Protein AF-A0A965INX2-F1 (afdb_monomer_lite)

Foldseek 3Di:
DDPPQAPDKDFPDDDPVDWTKIFGHHPNQTRDIDIDVPVVVCVVVVVSNVVD

Structure (mmCIF, N/CA/C/O backbone):
data_AF-A0A965INX2-F1
#
_entry.id   AF-A0A965INX2-F1
#
loop_
_atom_site.group_PDB
_atom_site.id
_atom_site.type_symbol
_atom_site.label_atom_id
_atom_site.label_alt_id
_atom_site.label_comp_id
_atom_site.label_asym_id
_atom_site.label_entity_id
_atom_site.label_seq_id
_atom_site.pdbx_PDB_ins_code
_atom_site.Cartn_x
_atom_site.Cartn_y
_atom_site.Cartn_z
_atom_site.occupancy
_atom_site.B_iso_or_equiv
_atom_site.auth_seq_id
_atom_site.auth_comp_id
_atom_site.auth_asym_id
_atom_site.auth_atom_id
_atom_site.pdbx_PDB_model_num
ATOM 1 N N . GLY A 1 1 ? 0.906 -11.979 -3.668 1.00 61.50 1 GLY A N 1
AT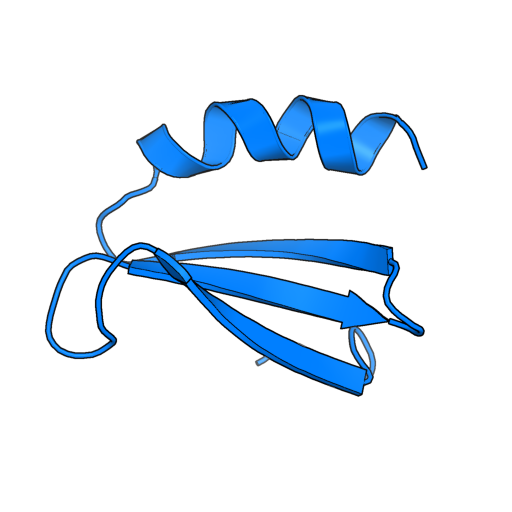OM 2 C CA . GLY A 1 1 ? 0.124 -11.249 -2.651 1.00 61.50 1 GLY A CA 1
ATOM 3 C C . GLY A 1 1 ? 0.129 -12.025 -1.351 1.00 61.50 1 GLY A C 1
ATOM 4 O O . GLY A 1 1 ? 0.366 -13.225 -1.399 1.00 61.50 1 GLY A O 1
ATOM 5 N N . LEU A 1 2 ? -0.103 -11.358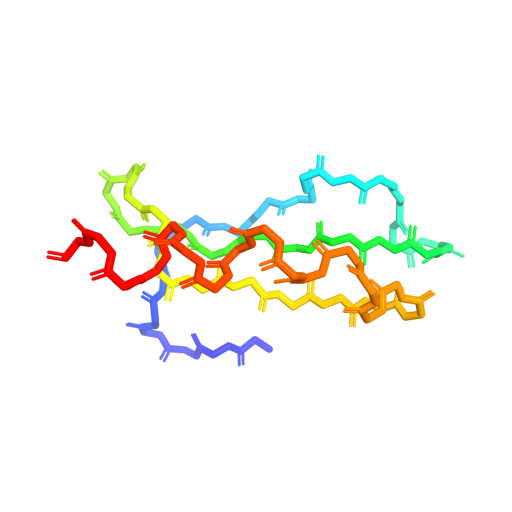 -0.221 1.00 72.19 2 LEU A N 1
ATOM 6 C CA . LEU A 1 2 ? -0.247 -11.975 1.104 1.00 72.19 2 LEU A CA 1
ATOM 7 C C . LEU A 1 2 ? -1.745 -12.131 1.429 1.00 72.19 2 LEU A C 1
ATO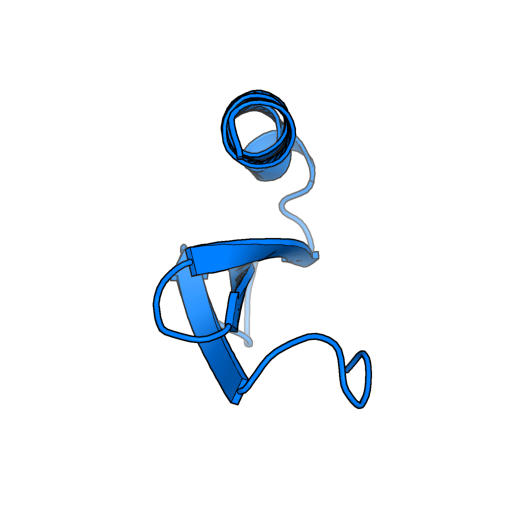M 9 O O . LEU A 1 2 ? -2.388 -11.139 1.781 1.00 72.19 2 LEU A O 1
ATOM 13 N N . PRO A 1 3 ? -2.332 -13.334 1.273 1.00 76.25 3 PRO A N 1
ATOM 14 C CA . PRO A 1 3 ? -3.755 -13.545 1.515 1.00 76.25 3 PRO A CA 1
ATOM 15 C C . PRO A 1 3 ? -4.113 -13.241 2.973 1.00 76.25 3 PRO A C 1
ATOM 17 O O . PRO A 1 3 ? -3.419 -13.673 3.889 1.00 76.25 3 PRO A O 1
ATOM 20 N N . GLY A 1 4 ? -5.195 -12.492 3.188 1.00 81.88 4 GLY A N 1
ATOM 21 C CA . GLY A 1 4 ? -5.679 -12.142 4.527 1.00 81.88 4 GLY A CA 1
ATOM 22 C C . GLY A 1 4 ? -4.913 -11.016 5.232 1.00 81.88 4 GLY A C 1
ATOM 23 O O . GLY A 1 4 ? -5.276 -10.679 6.361 1.00 81.88 4 GLY A O 1
ATOM 24 N N . LEU A 1 5 ? -3.904 -10.417 4.589 1.00 85.00 5 LEU A N 1
ATOM 25 C CA . LEU A 1 5 ? -3.163 -9.280 5.143 1.00 85.00 5 LEU A CA 1
ATOM 26 C C . LEU A 1 5 ? -3.933 -7.959 4.999 1.00 85.00 5 LEU A C 1
ATOM 28 O O . LEU A 1 5 ? -4.037 -7.207 5.962 1.00 85.00 5 LEU A O 1
ATOM 32 N N . ALA A 1 6 ? -4.496 -7.707 3.819 1.00 91.75 6 ALA A N 1
ATOM 33 C CA . ALA A 1 6 ? -5.136 -6.449 3.442 1.00 91.75 6 ALA A CA 1
ATOM 34 C C . ALA A 1 6 ? -6.451 -6.686 2.689 1.00 91.75 6 ALA A C 1
ATOM 36 O O . ALA A 1 6 ? -6.604 -7.715 2.027 1.00 91.75 6 ALA A O 1
ATOM 37 N N . ASP A 1 7 ? -7.380 -5.736 2.806 1.00 93.19 7 ASP A N 1
ATOM 38 C CA . ASP A 1 7 ? -8.607 -5.661 1.998 1.00 93.19 7 ASP A CA 1
ATOM 39 C C . ASP A 1 7 ? -8.447 -4.748 0.772 1.00 93.19 7 ASP A C 1
ATOM 41 O O . ASP A 1 7 ? -9.236 -4.839 -0.166 1.00 93.19 7 ASP A O 1
ATOM 45 N N . GLU A 1 8 ? -7.374 -3.956 0.731 1.00 93.25 8 GLU A N 1
ATOM 46 C CA . GLU A 1 8 ? -7.032 -3.082 -0.384 1.00 93.25 8 GLU A CA 1
ATOM 47 C C . GLU A 1 8 ? -5.531 -3.176 -0.717 1.00 93.25 8 GLU A C 1
ATOM 49 O O . GLU A 1 8 ? -4.671 -3.226 0.166 1.00 93.25 8 GLU A O 1
ATOM 54 N N . VAL A 1 9 ? -5.211 -3.197 -2.015 1.00 93.69 9 VAL A N 1
ATOM 55 C CA . VAL A 1 9 ? -3.836 -3.208 -2.533 1.00 93.69 9 VAL A CA 1
ATOM 56 C C . VAL A 1 9 ? -3.716 -2.136 -3.608 1.00 93.69 9 VAL A C 1
ATOM 58 O O . VAL A 1 9 ? -4.432 -2.190 -4.606 1.00 93.69 9 VAL A O 1
ATOM 61 N N . VAL A 1 10 ? -2.816 -1.172 -3.412 1.00 94.31 10 VAL A N 1
ATOM 62 C CA . VAL A 1 10 ? -2.681 0.001 -4.291 1.00 94.31 10 VAL A CA 1
ATOM 63 C C . VAL A 1 10 ? -1.230 0.266 -4.661 1.00 94.31 10 VAL A C 1
ATOM 65 O O . VAL A 1 10 ? -0.328 0.103 -3.842 1.00 94.31 10 VAL A O 1
ATOM 68 N N . ILE A 1 11 ? -1.001 0.711 -5.896 1.00 94.75 11 ILE A N 1
ATOM 69 C CA . ILE A 1 11 ? 0.299 1.240 -6.320 1.00 94.75 11 ILE A CA 1
ATOM 70 C C . ILE A 1 11 ? 0.397 2.662 -5.770 1.00 94.75 11 ILE A C 1
ATOM 72 O O . ILE A 1 11 ? -0.330 3.552 -6.205 1.00 94.75 11 ILE A O 1
ATOM 76 N N . ALA A 1 12 ? 1.264 2.864 -4.784 1.00 93.69 12 ALA A N 1
ATOM 77 C CA . ALA A 1 12 ? 1.439 4.155 -4.127 1.00 93.69 12 ALA A CA 1
ATOM 78 C C . ALA A 1 12 ? 2.440 5.052 -4.864 1.00 93.69 12 ALA A C 1
ATOM 80 O O . ALA A 1 12 ? 2.320 6.275 -4.827 1.00 93.69 12 ALA A O 1
ATOM 81 N N . GLN A 1 13 ? 3.427 4.449 -5.534 1.00 92.75 13 GLN A N 1
ATOM 82 C CA . GLN A 1 13 ? 4.413 5.149 -6.357 1.00 92.75 13 GLN A CA 1
ATOM 83 C C . GLN A 1 13 ? 4.799 4.301 -7.567 1.00 92.75 13 GLN A C 1
ATOM 85 O O . GLN A 1 13 ? 4.938 3.085 -7.439 1.00 92.75 13 GLN A O 1
ATOM 90 N N . GLY A 1 14 ? 5.037 4.955 -8.706 1.00 92.94 14 GLY A N 1
ATOM 91 C CA . GLY A 1 14 ? 5.504 4.314 -9.937 1.00 92.94 14 GLY A CA 1
ATOM 92 C C . GLY A 1 14 ? 4.416 3.554 -10.697 1.00 92.94 14 GLY A C 1
ATOM 93 O O . GLY A 1 14 ? 3.234 3.889 -10.616 1.00 92.94 14 GLY A O 1
ATOM 94 N N . SER A 1 15 ? 4.837 2.536 -11.449 1.00 91.75 15 SER A N 1
ATOM 95 C CA . SER A 1 15 ? 3.980 1.651 -12.251 1.00 91.75 15 SER A CA 1
ATOM 96 C C . SER A 1 15 ? 4.460 0.201 -12.158 1.00 91.75 15 SER A C 1
ATOM 98 O O . SER A 1 15 ? 5.640 -0.037 -11.926 1.00 91.75 15 SER A O 1
ATOM 100 N N . LEU A 1 16 ? 3.569 -0.771 -12.377 1.00 86.19 16 LEU A N 1
ATOM 101 C CA . LEU A 1 16 ? 3.915 -2.203 -12.366 1.00 86.19 16 LEU A CA 1
ATOM 102 C C . LEU A 1 16 ? 4.878 -2.610 -13.487 1.00 86.19 16 LEU A C 1
ATOM 104 O O . LEU A 1 16 ? 5.564 -3.618 -13.346 1.00 86.19 16 LEU A O 1
ATOM 108 N N . ASP A 1 17 ? 4.913 -1.847 -14.579 1.00 90.88 17 ASP A N 1
ATOM 109 C CA . ASP A 1 17 ? 5.819 -2.091 -15.707 1.00 90.88 17 ASP A CA 1
ATOM 110 C C . ASP A 1 17 ? 7.248 -1.581 -15.440 1.00 90.88 17 ASP A C 1
ATOM 112 O O . ASP A 1 17 ? 8.164 -1.854 -16.213 1.00 90.88 17 ASP A O 1
ATOM 116 N N . GLU A 1 18 ? 7.446 -0.839 -14.347 1.00 90.69 18 GLU A N 1
ATOM 117 C CA . GLU A 1 18 ? 8.717 -0.238 -13.950 1.00 90.69 18 GLU A CA 1
ATOM 118 C C . GLU A 1 18 ? 8.950 -0.424 -12.435 1.00 90.69 18 GLU A C 1
ATOM 120 O O . GLU A 1 18 ? 8.397 -1.313 -11.785 1.00 90.69 18 GLU A O 1
ATOM 125 N N . SER A 1 19 ? 9.788 0.433 -11.849 1.00 93.69 19 SER A N 1
ATOM 126 C CA . SER A 1 19 ? 9.980 0.507 -10.406 1.00 93.69 19 SER A CA 1
ATOM 127 C C . SER A 1 19 ? 8.715 1.046 -9.731 1.00 93.69 19 SER A C 1
ATOM 129 O O . SER A 1 19 ? 8.187 2.094 -10.119 1.00 93.69 19 SER A O 1
ATOM 131 N N . CYS A 1 20 ? 8.219 0.348 -8.709 1.00 94.69 20 CYS A N 1
ATOM 132 C CA . CYS A 1 20 ? 7.035 0.784 -7.973 1.00 94.69 20 CYS A CA 1
ATOM 133 C C . CYS A 1 20 ? 7.017 0.356 -6.509 1.00 94.69 20 CYS A C 1
ATOM 135 O O . CYS A 1 20 ? 7.733 -0.547 -6.071 1.00 94.69 20 CYS A O 1
ATOM 137 N N . VAL A 1 21 ? 6.145 1.018 -5.750 1.00 95.44 21 VAL A N 1
ATOM 138 C CA . VAL A 1 21 ? 5.795 0.661 -4.376 1.00 95.44 21 VAL A CA 1
ATOM 139 C C . VAL A 1 21 ? 4.319 0.312 -4.323 1.00 95.44 21 VAL A C 1
ATOM 141 O O . VAL A 1 21 ? 3.470 1.087 -4.764 1.00 95.44 21 VAL A O 1
ATOM 144 N N . VAL A 1 22 ? 4.019 -0.845 -3.747 1.00 94.88 22 VAL A N 1
ATOM 145 C CA . VAL A 1 22 ? 2.658 -1.322 -3.527 1.00 94.88 22 VAL A CA 1
ATOM 146 C C . VAL A 1 22 ? 2.368 -1.313 -2.036 1.00 94.88 22 VAL A C 1
ATOM 148 O O . VAL A 1 22 ? 3.087 -1.932 -1.250 1.00 94.88 22 VAL A O 1
ATOM 151 N N . GLU A 1 23 ? 1.297 -0.631 -1.655 1.00 94.94 23 GLU A N 1
ATOM 152 C CA . GLU A 1 23 ? 0.782 -0.594 -0.294 1.00 94.94 23 GL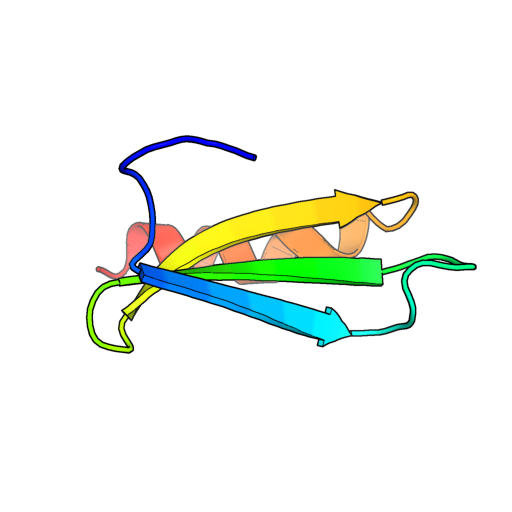U A CA 1
ATOM 153 C C . GLU A 1 23 ? -0.326 -1.623 -0.102 1.00 94.94 23 GLU A C 1
ATOM 155 O O . GLU A 1 23 ? -1.198 -1.810 -0.951 1.00 94.94 23 GLU A O 1
ATOM 160 N N . TYR A 1 24 ? -0.297 -2.249 1.065 1.00 94.44 24 TYR A N 1
ATOM 161 C CA . TYR A 1 24 ? -1.331 -3.126 1.581 1.00 94.44 24 TYR A CA 1
ATOM 162 C C . TYR A 1 24 ? -2.074 -2.370 2.674 1.00 94.44 24 TYR A C 1
ATOM 164 O O . TYR A 1 24 ? -1.461 -1.940 3.657 1.00 94.44 24 TYR A O 1
ATOM 172 N N . ARG A 1 25 ? -3.387 -2.214 2.512 1.00 93.38 25 ARG A N 1
ATOM 173 C CA . ARG A 1 25 ? -4.240 -1.491 3.453 1.00 93.38 25 ARG A CA 1
ATOM 174 C C . ARG A 1 25 ? -5.351 -2.382 3.992 1.00 93.38 25 ARG A C 1
ATOM 176 O O . ARG A 1 25 ? -5.915 -3.208 3.276 1.00 93.38 25 ARG A O 1
ATOM 183 N N . ARG A 1 26 ? -5.649 -2.224 5.279 1.00 92.88 26 ARG A N 1
ATOM 184 C CA . ARG A 1 26 ? -6.758 -2.898 5.951 1.00 92.88 26 ARG A CA 1
ATOM 185 C C . ARG A 1 26 ? -7.630 -1.866 6.641 1.00 92.88 26 ARG A C 1
ATOM 187 O O . ARG A 1 26 ? -7.158 -1.187 7.549 1.00 92.88 26 ARG A O 1
ATOM 194 N N . GLY A 1 27 ? -8.875 -1.714 6.198 1.00 91.50 27 GLY A N 1
ATOM 195 C CA . GLY A 1 27 ? -9.773 -0.683 6.727 1.00 91.50 27 GLY A CA 1
ATOM 196 C C . GLY A 1 27 ? -9.186 0.731 6.623 1.00 91.50 27 GLY A C 1
ATOM 197 O O . GLY A 1 27 ? -9.327 1.529 7.545 1.00 91.50 27 GLY A O 1
ATOM 198 N N 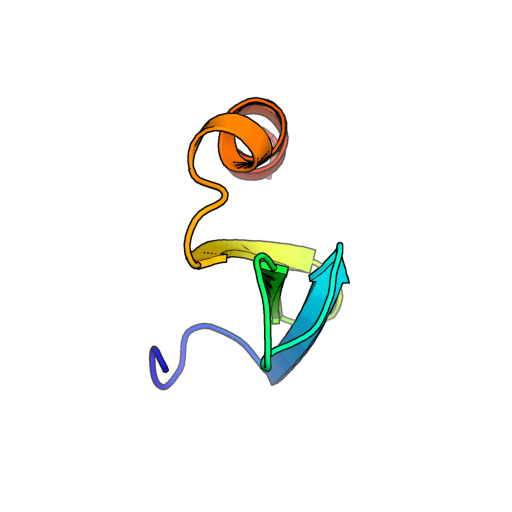. GLY A 1 28 ? -8.456 1.016 5.538 1.00 89.81 28 GLY A N 1
ATOM 199 C CA . GLY A 1 28 ? -7.773 2.295 5.311 1.00 89.81 28 GLY A CA 1
ATOM 200 C C . GLY A 1 28 ? -6.457 2.489 6.078 1.00 89.81 28 GLY A C 1
ATOM 201 O O . GLY A 1 28 ? -5.765 3.476 5.839 1.00 89.81 28 GLY A O 1
ATOM 202 N N . VAL A 1 29 ? -6.072 1.557 6.956 1.00 91.56 29 VAL A N 1
ATOM 203 C CA . VAL A 1 29 ? -4.789 1.591 7.674 1.00 91.56 29 VAL A CA 1
ATOM 204 C C . VAL A 1 29 ? -3.724 0.868 6.863 1.00 91.56 29 VAL A C 1
ATOM 206 O O . VAL A 1 29 ? -3.942 -0.246 6.389 1.00 91.56 29 VAL A O 1
ATOM 209 N N . LEU A 1 30 ? -2.553 1.482 6.721 1.00 92.88 30 LEU A N 1
ATOM 210 C CA . LEU A 1 30 ? -1.391 0.856 6.101 1.00 92.88 30 LEU A CA 1
ATOM 211 C C . LEU A 1 30 ? -0.882 -0.299 6.980 1.00 92.88 30 LEU A C 1
ATOM 213 O O . LEU A 1 30 ? -0.447 -0.077 8.104 1.00 92.88 30 LEU A O 1
ATOM 217 N N . VAL A 1 31 ? -0.903 -1.521 6.448 1.00 93.50 31 VAL A N 1
ATOM 218 C CA . VAL A 1 31 ? -0.467 -2.745 7.153 1.00 93.50 31 VAL A CA 1
ATOM 219 C C . VAL A 1 31 ? 0.754 -3.408 6.518 1.00 93.50 31 VAL A C 1
ATOM 221 O O . VAL A 1 31 ? 1.331 -4.336 7.081 1.00 93.50 31 VAL A O 1
ATOM 224 N N . GLY A 1 32 ? 1.177 -2.938 5.347 1.00 92.88 32 GLY A N 1
ATOM 225 C CA . GLY A 1 32 ? 2.412 -3.378 4.717 1.00 92.88 32 GLY A CA 1
ATOM 226 C C . GLY A 1 32 ? 2.724 -2.589 3.457 1.00 92.88 32 GLY A C 1
ATOM 227 O O . GLY A 1 32 ? 1.847 -1.968 2.863 1.00 92.88 32 GLY A O 1
ATOM 228 N N . ALA A 1 33 ? 3.978 -2.644 3.025 1.00 94.19 33 ALA A N 1
ATOM 229 C CA . ALA A 1 33 ? 4.400 -2.126 1.733 1.00 94.19 33 ALA A CA 1
ATOM 230 C C . ALA A 1 33 ? 5.471 -3.041 1.136 1.00 94.19 33 ALA A C 1
ATOM 232 O O . ALA A 1 33 ? 6.297 -3.596 1.864 1.00 94.19 33 ALA A O 1
ATOM 233 N N . ILE A 1 34 ? 5.454 -3.198 -0.184 1.00 93.50 34 ILE A N 1
ATOM 234 C CA . ILE A 1 34 ? 6.515 -3.863 -0.944 1.00 93.50 34 ILE A CA 1
ATOM 235 C C . ILE A 1 34 ? 7.029 -2.915 -2.015 1.00 93.50 34 ILE A C 1
ATOM 237 O O . ILE A 1 34 ? 6.273 -2.105 -2.542 1.00 93.50 34 ILE A O 1
ATOM 241 N N . ALA A 1 35 ? 8.306 -3.041 -2.349 1.00 93.75 35 ALA A N 1
ATOM 242 C CA . ALA A 1 35 ? 8.898 -2.336 -3.470 1.00 93.75 35 ALA A CA 1
ATOM 243 C C . ALA A 1 35 ? 9.376 -3.341 -4.513 1.00 93.75 35 ALA A C 1
ATOM 245 O O . ALA A 1 35 ? 9.952 -4.374 -4.168 1.00 93.75 35 ALA A O 1
ATOM 246 N N . ILE A 1 36 ? 9.145 -3.005 -5.775 1.00 93.12 36 ILE A N 1
ATOM 247 C CA . ILE A 1 36 ? 9.674 -3.695 -6.946 1.00 93.12 36 ILE A CA 1
ATOM 248 C C . ILE A 1 36 ? 10.738 -2.762 -7.517 1.00 93.12 36 ILE A C 1
ATOM 250 O O . ILE A 1 36 ? 10.426 -1.631 -7.874 1.00 93.12 36 ILE A O 1
ATOM 254 N N . ASP A 1 37 ? 12.002 -3.189 -7.485 1.00 92.75 37 ASP A N 1
ATOM 255 C CA . ASP A 1 37 ? 13.168 -2.402 -7.918 1.00 92.75 37 ASP A CA 1
ATOM 256 C C . ASP A 1 37 ? 13.273 -0.991 -7.294 1.00 92.75 37 ASP A C 1
ATOM 258 O O . ASP A 1 37 ? 13.860 -0.077 -7.869 1.00 92.75 37 ASP A O 1
ATOM 262 N N . ALA A 1 38 ? 12.704 -0.803 -6.095 1.00 89.31 38 ALA A N 1
ATOM 263 C CA . ALA A 1 38 ? 12.632 0.480 -5.381 1.00 89.31 38 ALA A CA 1
ATOM 264 C C . ALA A 1 38 ? 12.857 0.329 -3.862 1.00 89.31 38 ALA A C 1
ATOM 266 O O . ALA A 1 38 ? 12.265 1.039 -3.055 1.00 89.31 38 ALA A O 1
ATOM 267 N N . THR A 1 39 ? 13.688 -0.619 -3.417 1.00 89.38 39 THR A N 1
ATOM 268 C CA . THR A 1 39 ? 13.801 -0.987 -1.987 1.00 89.38 39 THR A CA 1
ATOM 269 C C . THR A 1 39 ? 14.117 0.192 -1.055 1.00 89.38 39 THR A C 1
ATOM 271 O O . THR A 1 39 ? 13.641 0.225 0.080 1.00 89.38 39 THR A O 1
ATOM 274 N N . SER A 1 40 ? 14.871 1.195 -1.519 1.00 91.88 40 SER A N 1
ATOM 275 C CA . SER A 1 40 ? 15.150 2.424 -0.759 1.00 91.88 40 SER A CA 1
ATOM 276 C C . SER A 1 40 ? 13.894 3.254 -0.462 1.00 91.88 40 SER A C 1
ATOM 278 O O . SER A 1 40 ? 13.845 3.935 0.562 1.00 91.88 40 SER A O 1
ATOM 280 N N . ALA A 1 41 ? 12.849 3.147 -1.285 1.00 91.12 41 ALA A N 1
ATOM 281 C CA . ALA A 1 41 ? 11.565 3.805 -1.069 1.00 91.12 41 ALA A CA 1
ATOM 282 C C . ALA A 1 41 ? 10.790 3.229 0.132 1.00 91.12 41 ALA A C 1
ATOM 284 O O . ALA A 1 41 ? 9.874 3.879 0.626 1.00 91.12 41 ALA A O 1
ATOM 285 N N . LEU A 1 42 ? 11.179 2.058 0.662 1.00 91.81 42 LEU A N 1
ATOM 286 C CA . LEU A 1 42 ? 10.566 1.458 1.858 1.00 91.81 42 LEU A CA 1
ATOM 287 C C . LEU A 1 42 ? 11.076 2.045 3.183 1.00 91.81 42 LEU A C 1
ATOM 289 O O . LEU A 1 42 ? 10.505 1.767 4.238 1.00 91.81 42 LEU A O 1
ATOM 293 N N . VAL A 1 43 ? 12.137 2.858 3.169 1.00 91.81 43 VAL A N 1
ATOM 294 C CA . VAL A 1 43 ? 12.684 3.488 4.384 1.00 91.81 43 VAL A CA 1
ATOM 295 C C . VAL A 1 43 ? 11.628 4.279 5.178 1.00 91.81 43 VAL A C 1
ATOM 297 O O . VAL A 1 43 ? 11.493 4.004 6.372 1.00 91.81 43 VAL A O 1
ATOM 300 N N . PRO A 1 44 ? 10.838 5.197 4.582 1.00 89.00 44 PRO A N 1
ATOM 301 C CA . PRO A 1 44 ? 9.796 5.922 5.318 1.00 89.00 44 PRO A CA 1
ATOM 302 C C . PRO A 1 44 ? 8.665 5.016 5.832 1.00 89.00 44 PRO A C 1
ATOM 304 O O . PRO A 1 44 ? 8.101 5.281 6.894 1.00 89.00 44 PRO A O 1
ATOM 307 N N . TYR A 1 45 ? 8.373 3.908 5.140 1.00 90.38 45 TYR A N 1
ATOM 308 C CA . TYR A 1 45 ? 7.326 2.958 5.533 1.00 90.38 45 TYR A CA 1
ATOM 309 C C . TYR A 1 45 ? 7.637 2.241 6.847 1.00 90.38 45 TYR A C 1
ATOM 311 O O . TYR A 1 45 ? 6.717 1.867 7.572 1.00 90.38 45 TYR A O 1
ATOM 319 N N . ARG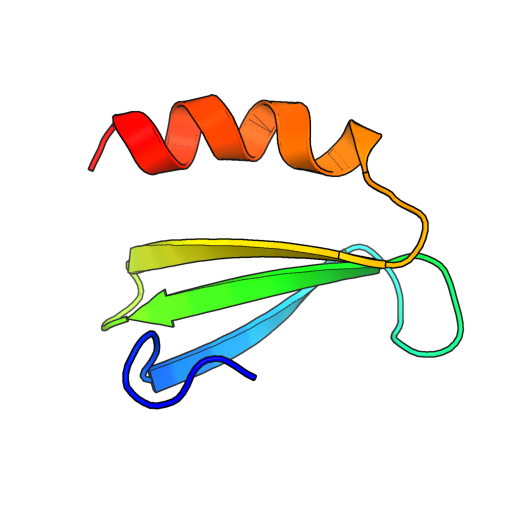 A 1 46 ? 8.920 2.092 7.205 1.00 86.00 46 ARG A N 1
ATOM 320 C CA . ARG A 1 46 ? 9.315 1.509 8.497 1.00 86.00 46 ARG A CA 1
ATOM 321 C C . ARG A 1 46 ? 8.773 2.303 9.681 1.00 86.00 46 ARG A C 1
ATOM 323 O O . ARG A 1 46 ? 8.277 1.702 10.625 1.00 86.00 46 ARG A O 1
ATOM 330 N N . ALA A 1 47 ? 8.859 3.631 9.625 1.00 83.12 47 ALA A N 1
ATOM 331 C CA . ALA A 1 47 ? 8.345 4.485 10.690 1.00 83.12 47 ALA A CA 1
ATOM 332 C C . ALA A 1 47 ? 6.812 4.432 10.751 1.00 83.12 47 ALA A C 1
ATOM 334 O O . ALA A 1 47 ? 6.247 4.320 11.834 1.00 83.12 47 ALA A O 1
ATOM 335 N N . ALA A 1 48 ? 6.149 4.445 9.590 1.00 83.81 48 ALA A N 1
ATOM 336 C CA . ALA A 1 48 ? 4.692 4.388 9.502 1.00 83.81 48 ALA A CA 1
ATOM 337 C C . ALA A 1 48 ? 4.113 3.072 10.054 1.00 83.81 48 ALA A C 1
ATOM 339 O O . ALA A 1 48 ? 3.122 3.098 10.774 1.00 83.81 48 ALA A O 1
ATOM 340 N N . LEU A 1 49 ? 4.755 1.933 9.771 1.00 86.38 49 LEU A N 1
ATOM 341 C CA . LEU A 1 49 ? 4.301 0.613 10.229 1.00 86.38 49 LEU A CA 1
ATOM 342 C C . LEU A 1 49 ? 4.594 0.332 11.710 1.00 86.38 49 LEU A C 1
ATOM 344 O O . LEU A 1 49 ? 3.986 -0.564 12.280 1.00 86.38 49 LEU A O 1
ATOM 348 N N . MET A 1 50 ? 5.522 1.061 12.335 1.00 79.75 50 MET A N 1
ATOM 349 C CA . MET A 1 50 ? 5.798 0.945 13.775 1.00 79.75 50 MET A CA 1
ATOM 350 C C . MET A 1 50 ? 4.931 1.874 14.635 1.00 79.75 50 MET A C 1
ATOM 352 O O . MET A 1 50 ? 4.956 1.761 15.858 1.00 79.75 50 MET A O 1
ATOM 356 N N . ALA A 1 51 ? 4.211 2.811 14.015 1.00 67.31 51 ALA A N 1
ATOM 357 C CA . ALA A 1 51 ? 3.399 3.811 14.705 1.00 67.31 51 ALA A CA 1
ATOM 358 C C . ALA A 1 51 ? 1.918 3.412 14.876 1.00 67.31 51 ALA A C 1
ATOM 360 O O . ALA A 1 51 ? 1.177 4.169 15.503 1.00 67.31 51 ALA A O 1
ATOM 361 N N . GLY A 1 52 ? 1.490 2.277 14.309 1.00 57.09 52 GLY A N 1
ATOM 362 C CA . GLY A 1 52 ? 0.135 1.721 14.440 1.00 57.09 52 GLY A CA 1
ATOM 363 C C . GLY A 1 52 ? 0.106 0.532 15.383 1.00 57.09 52 GLY A C 1
ATOM 364 O O . GLY A 1 52 ? -0.595 0.629 16.412 1.00 57.09 52 GLY A O 1
#

Radius of gyration: 10.72 Å; chains: 1; bounding box: 25×20×30 Å

pLDDT: mean 88.82, std 8.25, range [57.09, 95.44]

Secondary structure (DSSP, 8-state):
--TTT-SEEEEEEE-TTSSEEEEEEETTEEEEEEEES-GGGGHHHHHHHH--

Sequence (52 aa):
GLPGLADEVVIAQGSLDESCVVEYRRGGVLVGAIAIDATSALVPYRAALMAG